Protein AF-A0A2K3KEX7-F1 (afdb_monomer_lite)

Sequence (68 aa):
KRQPIAFFNKALSDGNLAKSVYEKELMALVLCIQHWRHYLLGKQFTVFTDHKSLKHFLQQRVTSPDQQ

Radius of gyration: 13.67 Å; chains: 1; bounding box: 31×29×37 Å

Structure (mmCIF, N/CA/C/O backbone):
data_AF-A0A2K3KEX7-F1
#
_entry.id   AF-A0A2K3KEX7-F1
#
loop_
_atom_site.group_PDB
_atom_site.id
_atom_site.type_symbol
_atom_site.label_atom_id
_atom_site.label_alt_id
_atom_site.label_comp_id
_atom_site.label_asym_id
_atom_site.label_entity_id
_atom_site.label_seq_id
_atom_site.pdbx_PDB_ins_code
_atom_site.Cartn_x
_atom_site.Cartn_y
_atom_site.Cartn_z
_atom_site.occupancy
_atom_site.B_iso_or_equiv
_atom_site.auth_seq_id
_atom_site.auth_comp_id
_atom_site.auth_asym_id
_atom_site.auth_atom_id
_atom_site.pdbx_PDB_model_num
ATOM 1 N N . LYS A 1 1 ? -4.021 -14.142 18.679 1.00 59.25 1 LYS A N 1
ATOM 2 C CA . LYS A 1 1 ? -4.001 -14.859 17.377 1.00 59.25 1 LYS A CA 1
ATOM 3 C C . LYS A 1 1 ? -4.238 -13.832 16.273 1.00 59.25 1 LYS A C 1
ATOM 5 O O . LYS A 1 1 ? -5.176 -13.063 16.418 1.00 59.25 1 LYS A O 1
ATOM 10 N N . ARG A 1 2 ? -3.397 -13.755 15.233 1.00 79.19 2 ARG A N 1
ATOM 11 C CA . ARG A 1 2 ? -3.681 -12.919 14.051 1.00 79.19 2 ARG A CA 1
ATOM 12 C C . ARG A 1 2 ? -4.544 -13.751 13.105 1.00 79.19 2 ARG A C 1
ATOM 14 O O . ARG A 1 2 ? -4.056 -14.745 12.583 1.00 79.19 2 ARG A O 1
ATOM 21 N N . GLN A 1 3 ? -5.821 -13.407 12.972 1.00 88.88 3 GLN A N 1
ATOM 22 C CA . GLN A 1 3 ? -6.722 -14.055 12.021 1.00 88.88 3 GLN A CA 1
ATOM 23 C C . GLN A 1 3 ? -6.841 -13.159 10.783 1.00 88.88 3 GLN A C 1
ATOM 25 O O . GLN A 1 3 ? -7.246 -12.004 10.928 1.00 88.88 3 GLN A O 1
ATOM 30 N N . PRO A 1 4 ? -6.437 -13.637 9.594 1.00 89.38 4 PRO A N 1
ATOM 31 C CA . PRO A 1 4 ? -6.613 -12.877 8.366 1.00 89.38 4 PRO A CA 1
ATOM 32 C C . PRO A 1 4 ? -8.108 -12.761 8.048 1.00 89.38 4 PRO A C 1
ATOM 34 O O . PRO A 1 4 ? -8.840 -13.742 8.143 1.00 89.38 4 PRO A O 1
ATOM 37 N N . ILE A 1 5 ? -8.553 -11.555 7.689 1.00 89.38 5 ILE A N 1
ATOM 38 C CA . ILE A 1 5 ? -9.953 -11.281 7.324 1.00 89.38 5 ILE A CA 1
ATOM 39 C C . ILE A 1 5 ? -10.194 -11.653 5.860 1.00 89.38 5 ILE A C 1
ATOM 41 O O . ILE A 1 5 ? -11.209 -12.258 5.532 1.00 89.38 5 ILE A O 1
ATOM 45 N N . ALA A 1 6 ? -9.251 -11.301 4.985 1.00 90.75 6 ALA A N 1
ATOM 46 C CA . ALA A 1 6 ? -9.306 -11.604 3.566 1.00 90.75 6 ALA A CA 1
ATOM 47 C C . ALA A 1 6 ? -7.912 -11.530 2.928 1.00 90.75 6 ALA A C 1
ATOM 49 O O . ALA A 1 6 ? -6.992 -10.923 3.482 1.00 90.75 6 ALA A O 1
ATOM 50 N N . PHE A 1 7 ? -7.785 -12.133 1.747 1.00 90.31 7 PHE A N 1
ATOM 51 C CA . PHE A 1 7 ? -6.582 -12.108 0.921 1.00 90.31 7 PHE A CA 1
ATOM 52 C C . PHE A 1 7 ? -6.918 -11.517 -0.445 1.00 90.31 7 PHE A C 1
ATOM 54 O O . PHE A 1 7 ? -7.996 -11.7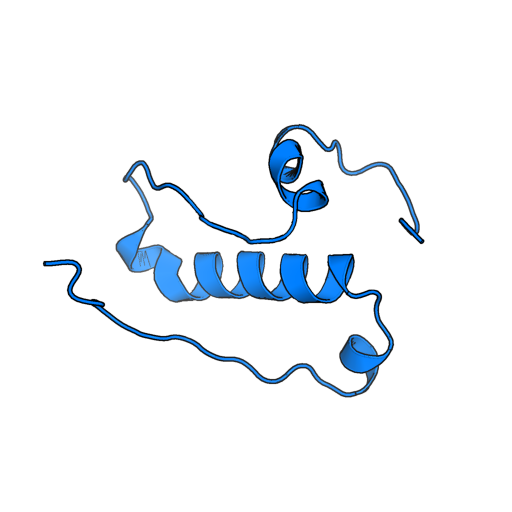60 -0.981 1.00 90.31 7 PHE A O 1
ATOM 61 N N . PHE A 1 8 ? -5.988 -10.755 -1.011 1.00 90.56 8 PHE A N 1
ATOM 62 C CA . PHE A 1 8 ? -6.113 -10.189 -2.348 1.00 90.56 8 PHE A CA 1
ATOM 63 C C . PHE A 1 8 ? -4.828 -10.457 -3.126 1.00 90.56 8 PHE A C 1
ATOM 65 O O . PHE A 1 8 ? -3.732 -10.274 -2.601 1.00 90.56 8 PHE A O 1
ATOM 72 N N . ASN A 1 9 ? -4.975 -10.892 -4.373 1.00 89.12 9 ASN A N 1
ATOM 73 C CA . ASN A 1 9 ? -3.881 -11.081 -5.314 1.00 89.12 9 ASN A CA 1
ATOM 74 C C . ASN A 1 9 ? -4.348 -10.602 -6.693 1.00 89.12 9 ASN A C 1
ATOM 76 O O . ASN A 1 9 ? -5.491 -10.847 -7.083 1.00 89.12 9 ASN A O 1
ATOM 80 N N . LYS A 1 10 ? -3.466 -9.926 -7.429 1.00 86.56 10 LYS A N 1
ATOM 81 C CA . LYS A 1 10 ? -3.706 -9.498 -8.803 1.00 86.56 10 LYS A CA 1
ATOM 82 C C . LYS A 1 10 ? -2.445 -9.714 -9.632 1.00 86.56 10 LYS A C 1
ATOM 84 O O . LYS A 1 10 ? -1.395 -9.163 -9.317 1.00 86.56 10 LYS A O 1
ATOM 89 N N . ALA A 1 11 ? -2.580 -10.484 -10.711 1.00 85.38 11 ALA A N 1
ATOM 90 C CA . ALA A 1 11 ? -1.505 -10.681 -11.673 1.00 85.38 11 ALA A CA 1
ATOM 91 C C . ALA A 1 11 ? -1.175 -9.363 -12.393 1.00 85.38 11 ALA A C 1
ATOM 93 O O . ALA A 1 11 ? -2.073 -8.609 -12.784 1.00 85.38 11 ALA A O 1
ATOM 94 N N . LEU A 1 12 ? 0.118 -9.091 -12.561 1.00 80.38 12 LEU A N 1
ATOM 95 C CA . LEU A 1 12 ? 0.608 -7.973 -13.360 1.00 80.38 12 LEU A CA 1
ATOM 96 C C . LEU A 1 12 ? 0.657 -8.392 -14.834 1.00 80.38 12 LEU A C 1
ATOM 98 O O . LEU A 1 12 ? 1.135 -9.476 -15.149 1.00 80.38 12 LEU A O 1
ATOM 102 N N . SER A 1 13 ? 0.161 -7.538 -15.729 1.00 80.19 13 SER A N 1
ATOM 103 C CA . SER A 1 13 ? 0.273 -7.730 -17.184 1.00 80.19 13 SER A CA 1
ATOM 104 C C . SER A 1 13 ? 1.735 -7.665 -17.642 1.00 80.19 13 SER A C 1
ATOM 106 O O . SER A 1 13 ? 2.537 -7.003 -16.985 1.00 80.19 13 SER A O 1
ATOM 108 N N . ASP A 1 14 ? 2.073 -8.262 -18.788 1.00 71.69 14 ASP A N 1
ATOM 109 C CA . ASP A 1 14 ? 3.458 -8.380 -19.281 1.00 71.69 14 ASP A CA 1
ATOM 110 C C . ASP A 1 14 ? 4.224 -7.046 -19.329 1.00 71.69 14 ASP A C 1
ATOM 112 O O . ASP A 1 14 ? 5.377 -6.971 -18.908 1.00 71.69 14 ASP A O 1
ATOM 116 N N . GLY A 1 15 ? 3.565 -5.949 -19.719 1.00 69.44 15 GLY A N 1
ATOM 117 C CA . GLY A 1 15 ? 4.173 -4.608 -19.717 1.00 69.44 15 GLY A CA 1
ATOM 118 C C . GLY A 1 15 ? 4.532 -4.075 -18.321 1.00 69.44 15 GLY A C 1
ATOM 119 O O . GLY A 1 15 ? 5.454 -3.281 -18.173 1.00 69.44 15 GLY A O 1
ATOM 120 N N . ASN A 1 16 ? 3.848 -4.546 -17.277 1.00 67.06 16 ASN A N 1
ATOM 121 C CA . ASN A 1 16 ? 4.154 -4.221 -15.883 1.00 67.06 16 ASN A CA 1
ATOM 122 C C . ASN A 1 16 ? 5.127 -5.224 -15.249 1.00 67.06 16 ASN A C 1
ATOM 124 O O . ASN A 1 16 ? 5.661 -4.966 -14.171 1.00 67.06 16 ASN A O 1
ATOM 128 N N . LEU A 1 17 ? 5.383 -6.360 -15.903 1.00 69.25 17 LEU A N 1
ATOM 129 C CA . LEU A 1 17 ? 6.384 -7.323 -15.461 1.00 69.25 17 LEU A CA 1
ATOM 130 C C . LEU A 1 17 ? 7.811 -6.839 -15.761 1.00 69.25 17 LEU A C 1
ATOM 132 O O . LEU A 1 17 ? 8.733 -7.208 -15.040 1.00 69.25 17 LEU A O 1
ATOM 136 N N . ALA A 1 18 ? 7.993 -5.971 -16.757 1.00 74.69 18 ALA A N 1
ATOM 137 C CA . ALA A 1 18 ? 9.284 -5.349 -17.063 1.00 74.69 18 ALA A CA 1
ATOM 138 C C . ALA A 1 18 ? 9.700 -4.249 -16.062 1.00 74.69 18 ALA A C 1
ATOM 140 O O . ALA A 1 18 ? 10.847 -3.813 -16.074 1.00 74.69 18 ALA A O 1
ATOM 141 N N . LYS A 1 19 ? 8.784 -3.816 -15.186 1.00 77.69 19 LYS A N 1
ATOM 142 C CA . LYS A 1 19 ? 9.018 -2.771 -14.180 1.00 77.69 19 LYS A CA 1
ATOM 143 C C . LYS A 1 19 ? 9.953 -3.222 -13.057 1.00 77.69 19 LYS A C 1
ATOM 145 O O . LYS A 1 19 ? 10.075 -4.425 -12.776 1.00 77.69 19 LYS A O 1
ATOM 150 N N . SER A 1 20 ? 10.560 -2.251 -12.375 1.00 82.31 20 SER A N 1
ATOM 151 C CA . SER A 1 20 ? 11.421 -2.523 -11.221 1.00 82.31 20 SER A CA 1
ATOM 152 C C . SER A 1 20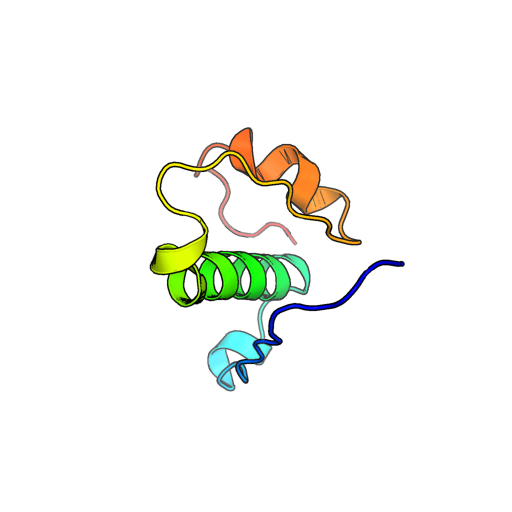 ? 10.633 -3.186 -10.081 1.00 82.31 20 SER A C 1
ATOM 154 O O . SER A 1 20 ? 9.404 -3.099 -10.002 1.00 82.31 20 SER A O 1
ATOM 156 N N . VAL A 1 21 ? 11.332 -3.881 -9.176 1.00 82.31 21 VAL A N 1
ATOM 157 C CA . VAL A 1 21 ? 10.704 -4.511 -7.995 1.00 82.31 21 VAL A CA 1
ATOM 158 C C . VAL A 1 21 ? 9.964 -3.463 -7.157 1.00 82.31 21 VAL A C 1
ATOM 160 O O . VAL A 1 21 ? 8.837 -3.697 -6.728 1.00 82.31 21 VAL A O 1
ATOM 163 N N . TYR A 1 22 ? 10.551 -2.271 -7.024 1.00 82.31 22 TYR A N 1
ATOM 164 C CA . TYR A 1 22 ? 9.936 -1.135 -6.345 1.00 82.31 22 TYR A CA 1
ATOM 165 C C . TYR A 1 22 ? 8.593 -0.734 -6.968 1.00 82.31 22 TYR A C 1
ATOM 167 O O . TYR A 1 22 ? 7.589 -0.632 -6.263 1.00 82.31 22 TYR A O 1
ATOM 175 N N . GLU A 1 23 ? 8.543 -0.545 -8.290 1.00 81.06 23 GLU A N 1
ATOM 176 C CA . GLU A 1 23 ? 7.304 -0.178 -8.979 1.00 81.06 23 GLU A CA 1
ATOM 177 C C . GLU A 1 23 ? 6.226 -1.257 -8.832 1.00 81.06 23 GLU A C 1
ATOM 179 O O . GLU A 1 23 ? 5.056 -0.939 -8.614 1.00 81.06 23 GLU A O 1
ATOM 184 N N . LYS A 1 24 ? 6.604 -2.536 -8.925 1.00 84.06 24 LYS A N 1
ATOM 185 C CA . LYS A 1 24 ? 5.669 -3.663 -8.797 1.00 84.06 24 LYS A CA 1
ATOM 186 C C . LYS A 1 24 ? 5.028 -3.718 -7.420 1.00 84.06 24 LYS A C 1
ATOM 188 O O . LYS A 1 24 ? 3.816 -3.901 -7.309 1.00 84.06 24 LYS A O 1
ATOM 193 N N . GLU A 1 25 ? 5.819 -3.541 -6.373 1.00 84.62 25 GLU A N 1
ATOM 194 C CA . GLU A 1 25 ? 5.297 -3.525 -5.012 1.00 84.62 25 GLU A CA 1
ATOM 195 C C . GLU A 1 25 ? 4.465 -2.280 -4.721 1.00 84.62 25 GLU A C 1
ATOM 197 O O . GLU A 1 25 ? 3.420 -2.376 -4.075 1.00 84.62 25 GLU A O 1
ATOM 202 N N . LEU A 1 26 ? 4.870 -1.121 -5.246 1.00 84.38 26 LEU A N 1
ATOM 203 C CA . LEU A 1 26 ? 4.067 0.091 -5.162 1.00 84.38 26 LEU A CA 1
ATOM 204 C C . LEU A 1 26 ? 2.700 -0.115 -5.828 1.00 84.38 26 LEU A C 1
ATOM 206 O O . LEU A 1 26 ? 1.662 0.215 -5.251 1.00 84.38 26 LEU A O 1
ATOM 210 N N . MET A 1 27 ? 2.682 -0.710 -7.021 1.00 86.12 27 MET A N 1
ATOM 211 C CA . MET A 1 27 ? 1.444 -1.071 -7.705 1.00 86.12 27 MET A CA 1
ATOM 212 C C . MET A 1 27 ? 0.601 -2.031 -6.867 1.00 86.12 27 MET A C 1
ATOM 214 O O . MET A 1 27 ? -0.600 -1.805 -6.720 1.00 86.12 27 MET A O 1
ATOM 218 N N . ALA A 1 28 ? 1.207 -3.070 -6.285 1.00 87.38 28 ALA A N 1
ATOM 219 C CA . ALA A 1 28 ? 0.504 -4.007 -5.414 1.00 87.38 28 ALA A CA 1
ATOM 220 C C . ALA A 1 28 ? -0.139 -3.288 -4.214 1.00 87.38 28 ALA A C 1
ATOM 222 O O . ALA A 1 28 ? -1.308 -3.526 -3.909 1.00 87.38 28 ALA A O 1
ATOM 223 N N . LEU A 1 29 ? 0.573 -2.350 -3.586 1.00 87.19 29 LEU A N 1
ATOM 224 C CA . LEU A 1 29 ? 0.076 -1.556 -2.463 1.00 87.19 29 LEU A CA 1
ATOM 225 C C . LEU A 1 29 ? -1.113 -0.673 -2.872 1.00 87.19 29 LEU A C 1
ATOM 227 O O . LEU A 1 29 ? -2.151 -0.692 -2.207 1.00 87.19 29 LEU A O 1
ATOM 231 N N . VAL A 1 30 ? -1.002 0.052 -3.990 1.00 87.75 30 VAL A N 1
ATOM 232 C CA . VAL A 1 30 ? -2.092 0.887 -4.524 1.00 87.75 30 VAL A CA 1
ATOM 233 C C . VAL A 1 30 ? -3.320 0.037 -4.859 1.00 87.75 30 VAL A C 1
ATOM 235 O O . VAL A 1 30 ? -4.437 0.392 -4.479 1.00 87.75 30 VAL A O 1
ATOM 238 N N . LEU A 1 31 ? -3.125 -1.108 -5.516 1.00 90.62 31 LEU A N 1
ATOM 239 C CA . LEU A 1 31 ? -4.201 -2.032 -5.877 1.00 90.62 31 LEU A CA 1
ATOM 240 C C . LEU A 1 31 ? -4.896 -2.613 -4.640 1.00 90.62 31 LEU A C 1
ATOM 242 O O . LEU A 1 31 ? -6.125 -2.658 -4.605 1.00 90.62 31 LEU A O 1
ATOM 246 N N . CYS A 1 32 ? -4.138 -2.998 -3.611 1.00 91.00 32 CYS A N 1
ATOM 247 C CA . CYS A 1 32 ? -4.684 -3.454 -2.333 1.00 91.00 32 CYS A CA 1
ATOM 248 C C . CYS A 1 32 ? -5.545 -2.374 -1.667 1.00 91.00 32 CYS A C 1
ATOM 250 O O . CYS A 1 32 ? -6.661 -2.661 -1.239 1.00 91.00 32 CYS A O 1
ATOM 252 N N . ILE A 1 33 ? -5.067 -1.127 -1.599 1.00 89.38 33 ILE A N 1
ATOM 253 C CA . ILE A 1 33 ? -5.821 -0.026 -0.978 1.00 89.38 33 ILE A CA 1
ATOM 254 C C . ILE A 1 33 ? -7.092 0.290 -1.773 1.00 89.38 33 ILE A C 1
ATOM 256 O O . ILE A 1 33 ? -8.139 0.539 -1.177 1.00 89.38 33 ILE A O 1
ATOM 260 N N . GLN A 1 34 ? -7.029 0.261 -3.106 1.00 91.38 34 GLN A N 1
ATOM 261 C CA . GLN A 1 34 ? -8.206 0.455 -3.954 1.00 91.38 34 GLN A CA 1
ATOM 262 C C . GLN A 1 34 ? -9.234 -0.664 -3.762 1.00 91.38 34 GLN A C 1
ATOM 264 O O . GLN A 1 34 ? -10.415 -0.375 -3.576 1.00 91.38 34 GLN A O 1
ATOM 269 N N . HIS A 1 35 ? -8.792 -1.925 -3.755 1.00 93.38 35 HIS A N 1
ATOM 270 C CA . HIS A 1 35 ? -9.667 -3.079 -3.560 1.00 93.38 35 HIS A CA 1
ATOM 271 C C . HIS A 1 35 ? -10.346 -3.038 -2.185 1.00 93.38 35 HIS A C 1
ATOM 273 O O . HIS A 1 35 ? -11.568 -3.146 -2.082 1.00 93.38 35 HIS A O 1
ATOM 279 N N . TRP A 1 36 ? -9.573 -2.771 -1.131 1.00 93.44 36 TRP 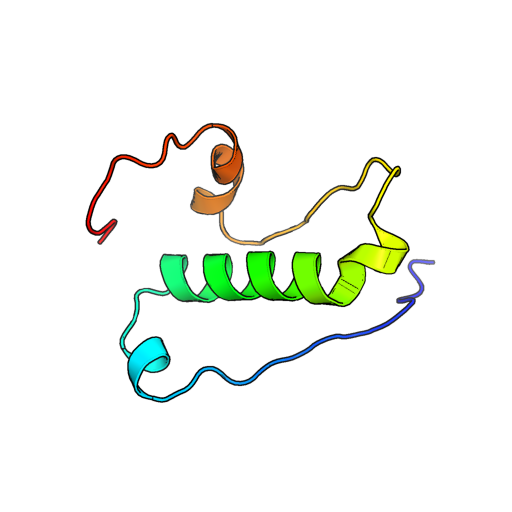A N 1
ATOM 280 C CA . TRP A 1 36 ? -10.062 -2.713 0.246 1.00 93.44 36 TRP A CA 1
ATOM 281 C C . TRP A 1 36 ? -10.559 -1.328 0.669 1.00 93.44 36 TRP A C 1
ATOM 283 O O . TRP A 1 36 ? -10.770 -1.096 1.859 1.00 93.44 36 TRP A O 1
ATOM 293 N N . ARG A 1 37 ? -10.805 -0.402 -0.271 1.00 92.00 37 ARG A N 1
ATOM 294 C CA . ARG A 1 37 ? -11.261 0.963 0.043 1.00 92.00 37 ARG A CA 1
ATOM 295 C C . ARG A 1 37 ? -12.477 0.960 0.966 1.00 92.00 37 ARG A C 1
ATOM 297 O O . ARG A 1 37 ? -12.519 1.731 1.911 1.00 92.00 37 ARG A O 1
ATOM 304 N N . HIS A 1 38 ? -13.430 0.066 0.733 1.00 91.81 38 HIS A N 1
ATOM 305 C CA . HIS A 1 38 ? -14.636 -0.066 1.549 1.00 91.81 38 HIS A CA 1
ATOM 306 C C . HIS A 1 38 ? -14.367 -0.522 2.999 1.00 91.81 38 HIS A C 1
ATOM 308 O O . HIS A 1 38 ? -15.150 -0.191 3.882 1.00 91.81 38 HIS A O 1
ATOM 314 N N . TYR A 1 39 ? -13.255 -1.216 3.270 1.00 90.94 39 TYR A N 1
ATOM 315 C CA . TYR A 1 39 ? -12.824 -1.561 4.633 1.00 90.94 39 TYR A CA 1
ATOM 316 C C . TYR A 1 39 ? -11.954 -0.481 5.285 1.00 90.94 39 TYR A C 1
ATOM 318 O O . TYR A 1 39 ? -11.999 -0.311 6.505 1.00 90.94 39 TYR A O 1
ATOM 32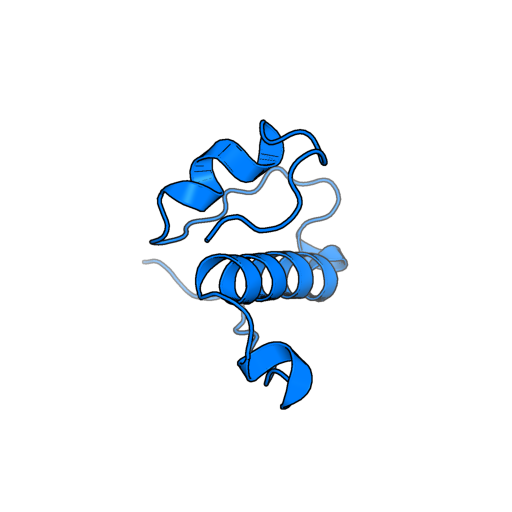6 N N . LEU A 1 40 ? -11.128 0.204 4.489 1.00 90.19 40 LEU A N 1
ATOM 327 C CA . LEU A 1 40 ? -10.101 1.133 4.971 1.00 90.19 40 LEU A CA 1
ATOM 328 C C . LEU A 1 40 ? -10.599 2.579 5.096 1.00 90.19 40 LEU A C 1
ATOM 330 O O . LEU A 1 40 ? -10.042 3.358 5.868 1.00 90.19 40 LEU A O 1
ATOM 334 N N . LEU A 1 41 ? -11.628 2.964 4.338 1.00 91.38 41 LEU A N 1
ATOM 335 C CA . LEU A 1 41 ? -12.130 4.335 4.319 1.00 91.38 41 LEU A CA 1
ATOM 336 C C . LEU A 1 41 ? -12.635 4.755 5.708 1.00 91.38 41 LEU A C 1
ATOM 338 O O . LEU A 1 41 ? -13.424 4.055 6.338 1.00 91.38 41 LEU A O 1
ATOM 342 N N . GLY A 1 42 ? -12.175 5.916 6.179 1.00 90.19 42 GLY A N 1
ATOM 343 C CA . GLY A 1 42 ? -12.559 6.466 7.483 1.00 90.19 42 GLY A CA 1
ATOM 344 C C . GLY A 1 42 ? -11.883 5.799 8.686 1.00 90.19 42 GLY A C 1
ATOM 345 O O . GLY A 1 42 ? -12.196 6.152 9.819 1.00 90.19 42 GLY A O 1
ATOM 346 N N . LYS A 1 43 ? -10.951 4.860 8.467 1.00 90.81 43 LYS A N 1
ATOM 347 C CA . LYS A 1 43 ? -10.192 4.197 9.533 1.00 90.81 43 LYS A CA 1
ATOM 348 C C . LYS A 1 43 ? -8.699 4.442 9.368 1.00 90.81 43 LYS A C 1
ATOM 350 O O . LYS A 1 43 ? -8.172 4.442 8.259 1.00 90.81 43 LYS A O 1
ATOM 355 N N . GLN A 1 44 ? -8.000 4.608 10.486 1.00 90.12 44 GLN A N 1
ATOM 356 C CA . GLN A 1 44 ? -6.544 4.574 10.487 1.00 90.12 44 GLN A CA 1
ATOM 357 C C . GLN A 1 44 ? -6.085 3.123 10.306 1.00 90.12 44 GLN A C 1
ATOM 359 O O . GLN A 1 44 ? -6.553 2.227 11.007 1.00 90.12 44 GLN A O 1
ATOM 364 N N . PHE A 1 45 ? -5.176 2.888 9.363 1.00 89.06 45 PHE A N 1
ATOM 365 C CA . PHE A 1 45 ? -4.603 1.570 9.104 1.00 89.06 45 PHE A CA 1
ATOM 366 C C . PHE A 1 45 ? -3.083 1.654 8.963 1.00 89.06 45 PHE A C 1
ATOM 368 O O . PHE A 1 45 ? -2.524 2.709 8.662 1.00 89.06 45 PHE A O 1
ATOM 375 N N . THR A 1 46 ? -2.412 0.525 9.186 1.00 88.06 46 THR A N 1
ATOM 376 C CA . THR A 1 46 ? -0.959 0.389 9.048 1.00 88.06 46 THR A CA 1
ATOM 377 C C . THR A 1 46 ? -0.660 -0.652 7.984 1.00 88.06 46 THR A C 1
ATOM 379 O O . THR A 1 46 ? -1.150 -1.778 8.059 1.00 88.06 46 THR A O 1
ATOM 382 N N . VAL A 1 47 ? 0.146 -0.272 6.996 1.00 86.00 47 VAL A N 1
ATOM 383 C CA . VAL A 1 47 ? 0.633 -1.186 5.962 1.00 86.00 47 VAL A CA 1
ATOM 384 C C . VAL A 1 47 ? 1.986 -1.733 6.400 1.00 86.00 47 VAL A C 1
ATOM 386 O O . VAL A 1 47 ? 2.884 -0.965 6.740 1.00 86.00 47 VAL A O 1
ATOM 389 N N . PHE A 1 48 ? 2.129 -3.056 6.391 1.00 85.44 48 PHE A N 1
ATOM 390 C CA . PHE A 1 48 ? 3.402 -3.734 6.610 1.00 85.44 48 PHE A CA 1
ATOM 391 C C . PHE A 1 48 ? 3.918 -4.229 5.259 1.00 85.44 48 PHE A C 1
ATOM 393 O O . PHE A 1 48 ? 3.239 -5.000 4.586 1.00 85.44 48 PHE A O 1
ATOM 400 N N . THR A 1 49 ? 5.101 -3.765 4.872 1.00 84.25 49 THR A N 1
ATOM 401 C CA . THR A 1 49 ? 5.835 -4.177 3.669 1.00 84.25 49 THR A CA 1
ATOM 402 C C . THR A 1 49 ? 7.268 -4.503 4.083 1.00 84.25 49 THR A C 1
ATOM 404 O O . THR A 1 49 ? 7.800 -3.909 5.025 1.00 84.25 49 THR A O 1
ATOM 407 N N . ASP A 1 50 ? 7.870 -5.484 3.427 1.00 79.88 50 ASP A N 1
ATOM 408 C CA . ASP A 1 50 ? 9.268 -5.886 3.577 1.00 79.88 50 ASP A CA 1
ATOM 409 C C . ASP A 1 50 ? 10.244 -4.914 2.894 1.00 79.88 50 ASP A C 1
ATOM 411 O O . ASP A 1 50 ? 11.445 -4.930 3.179 1.00 79.88 50 ASP A O 1
ATOM 415 N N . HIS A 1 51 ? 9.737 -3.991 2.076 1.00 77.00 51 HIS A N 1
ATOM 416 C CA . HIS A 1 51 ? 10.567 -3.094 1.293 1.00 77.00 51 HIS A CA 1
ATOM 417 C C . HIS A 1 51 ? 10.728 -1.723 1.951 1.00 77.00 51 HIS A C 1
ATOM 419 O O . HIS A 1 51 ? 9.818 -0.892 2.032 1.00 77.00 51 HIS A O 1
ATOM 425 N N . LYS A 1 52 ? 11.950 -1.464 2.429 1.00 71.00 52 LYS A N 1
ATOM 426 C CA . LYS A 1 52 ? 12.306 -0.237 3.161 1.00 71.00 52 LYS A CA 1
ATOM 427 C C . LYS A 1 52 ? 12.099 1.036 2.337 1.00 71.00 52 LYS A C 1
ATOM 429 O O . LYS A 1 52 ? 11.772 2.070 2.916 1.00 71.00 52 LYS A O 1
ATOM 434 N N . SER A 1 53 ? 12.237 0.961 1.015 1.00 67.38 53 SER A N 1
ATOM 435 C CA . SER A 1 53 ? 12.053 2.088 0.091 1.00 67.38 53 SER A CA 1
ATOM 436 C C . SER A 1 53 ? 10.616 2.623 0.101 1.00 67.38 53 SER A C 1
ATOM 438 O O . SER A 1 53 ? 10.401 3.822 -0.044 1.00 67.38 53 SER A O 1
ATOM 440 N N . LEU A 1 54 ? 9.625 1.765 0.376 1.00 70.50 54 LEU A N 1
ATOM 441 C CA . LEU A 1 54 ? 8.217 2.159 0.491 1.00 70.50 54 LEU A CA 1
ATOM 442 C C . LEU A 1 54 ? 7.872 2.794 1.845 1.00 70.50 54 LEU A C 1
ATOM 444 O O . LEU A 1 54 ? 6.801 3.379 2.001 1.00 70.50 54 LEU A O 1
ATOM 448 N N . LYS A 1 55 ? 8.775 2.753 2.832 1.00 70.19 55 LYS A N 1
ATOM 449 C CA . LYS A 1 55 ? 8.551 3.369 4.151 1.00 70.19 55 LYS A CA 1
ATOM 450 C C . LYS A 1 55 ? 8.382 4.888 4.060 1.00 70.19 55 LYS A C 1
ATOM 452 O O . LYS A 1 55 ? 7.632 5.475 4.835 1.00 70.19 55 LYS A O 1
ATOM 457 N N . HIS A 1 56 ? 9.059 5.507 3.097 1.00 67.62 56 HIS A N 1
ATOM 458 C CA . HIS A 1 56 ? 8.976 6.940 2.829 1.00 67.62 56 HIS A CA 1
ATOM 459 C C . HIS A 1 56 ? 7.974 7.272 1.723 1.00 67.62 56 HIS A C 1
ATOM 461 O O . HIS A 1 56 ? 7.910 8.423 1.317 1.00 67.62 56 HIS A O 1
ATOM 467 N N . PHE A 1 57 ? 7.150 6.319 1.274 1.00 70.88 57 PHE A N 1
ATOM 468 C CA . PHE A 1 57 ? 6.198 6.520 0.179 1.00 70.88 57 PHE A CA 1
ATOM 469 C C . PHE A 1 57 ? 5.307 7.758 0.372 1.00 70.88 57 PHE A C 1
ATOM 471 O O . PHE A 1 57 ? 5.173 8.570 -0.534 1.00 70.88 57 PHE A O 1
ATOM 478 N N . LEU A 1 58 ? 4.764 7.964 1.578 1.00 66.69 58 LEU A N 1
ATOM 479 C CA . LEU A 1 58 ? 3.933 9.140 1.890 1.00 66.69 58 LEU A CA 1
ATOM 480 C C . LEU A 1 58 ? 4.726 10.459 1.945 1.00 66.69 58 LEU A C 1
ATOM 482 O O . LEU A 1 58 ? 4.141 11.534 1.852 1.00 66.69 58 LEU A O 1
ATOM 486 N N . GLN A 1 59 ? 6.044 10.382 2.130 1.00 64.50 59 GLN A N 1
ATOM 487 C CA . GLN A 1 59 ? 6.962 11.526 2.135 1.00 64.50 59 GLN A CA 1
ATOM 488 C C . GLN A 1 59 ? 7.581 11.772 0.751 1.00 64.50 59 GLN A C 1
ATOM 490 O O . GLN A 1 59 ? 8.111 12.853 0.491 1.00 64.50 59 GLN A O 1
ATOM 495 N N . GLN A 1 60 ? 7.509 10.782 -0.137 1.00 62.28 60 GLN A N 1
ATOM 496 C CA . GLN A 1 60 ? 8.042 10.830 -1.482 1.00 62.28 60 GLN A CA 1
ATOM 497 C C . GLN A 1 60 ? 7.104 11.691 -2.333 1.00 62.28 60 GLN A C 1
ATOM 499 O O . GLN A 1 60 ? 6.065 11.244 -2.815 1.00 62.28 60 GLN A O 1
ATOM 504 N N . ARG A 1 61 ? 7.442 12.978 -2.484 1.00 53.44 61 ARG A N 1
ATOM 505 C CA . ARG A 1 61 ? 6.787 13.838 -3.478 1.00 53.44 61 ARG A CA 1
ATOM 506 C C . ARG A 1 61 ? 6.910 13.168 -4.845 1.00 53.44 61 ARG A C 1
ATOM 508 O O . ARG A 1 61 ? 7.973 12.641 -5.168 1.00 53.44 61 ARG A O 1
ATOM 515 N N . VAL A 1 62 ? 5.827 13.206 -5.622 1.00 55.75 62 VAL A N 1
ATOM 516 C CA . VAL A 1 62 ? 5.725 12.717 -7.008 1.00 55.75 62 VAL A CA 1
ATOM 517 C C . VAL A 1 62 ? 6.667 13.531 -7.905 1.00 55.75 62 VAL A C 1
ATOM 519 O O . VAL A 1 62 ? 6.255 14.408 -8.650 1.00 55.75 62 VAL A O 1
ATOM 522 N N . THR A 1 63 ? 7.961 13.301 -7.758 1.00 51.16 63 THR A N 1
ATOM 523 C CA . THR A 1 63 ? 9.049 13.951 -8.484 1.00 51.16 63 THR A CA 1
ATOM 524 C C . THR A 1 63 ? 10.239 13.016 -8.390 1.00 51.16 63 THR A C 1
ATOM 526 O O . THR A 1 63 ? 11.132 13.235 -7.581 1.00 51.16 63 THR A O 1
ATOM 529 N N . SER A 1 64 ? 10.215 11.928 -9.153 1.00 45.03 64 SER A N 1
ATOM 530 C CA . SER A 1 64 ? 11.418 11.297 -9.707 1.00 45.03 64 SER A CA 1
ATOM 531 C C . SER A 1 64 ? 10.981 10.331 -10.815 1.00 45.03 64 SER A C 1
ATOM 533 O O . SER A 1 64 ? 10.221 9.406 -10.519 1.00 45.03 64 SER A O 1
ATOM 535 N N . PRO A 1 65 ? 11.388 10.556 -12.076 1.00 47.88 65 PRO A N 1
ATOM 536 C CA . PRO A 1 65 ? 11.332 9.528 -13.105 1.00 47.88 65 PRO A CA 1
ATOM 537 C C . PRO A 1 65 ? 12.359 8.454 -12.725 1.00 47.88 65 PRO A C 1
ATOM 539 O O . PRO A 1 65 ? 13.468 8.803 -12.340 1.00 47.88 65 PRO A O 1
ATOM 542 N N . ASP A 1 66 ? 11.982 7.181 -12.776 1.00 57.22 66 ASP A N 1
ATOM 543 C CA .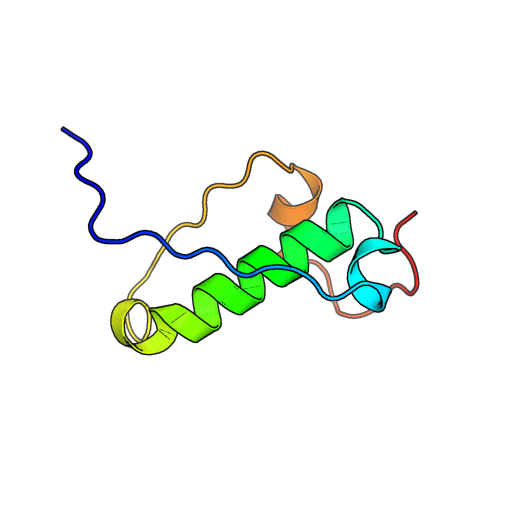 ASP A 1 66 ? 12.898 6.043 -12.627 1.00 57.22 66 ASP A CA 1
ATOM 544 C C . ASP A 1 66 ? 13.758 6.019 -11.349 1.00 57.22 66 ASP A C 1
ATOM 546 O O . ASP A 1 66 ? 14.924 6.411 -11.332 1.00 57.22 66 ASP A O 1
ATOM 550 N N . GLN A 1 67 ? 13.220 5.452 -10.265 1.00 50.69 67 GLN A N 1
ATOM 551 C CA . GLN A 1 67 ? 14.106 4.870 -9.253 1.00 50.69 67 GLN A CA 1
ATOM 552 C C . GLN A 1 67 ? 14.538 3.473 -9.714 1.00 50.69 67 GLN A C 1
ATOM 554 O O . GLN A 1 67 ? 13.768 2.512 -9.615 1.00 50.69 67 GLN A O 1
ATOM 559 N N . GLN A 1 68 ? 15.759 3.459 -10.266 1.00 41.34 68 GLN A N 1
ATOM 560 C CA . GLN A 1 68 ? 16.592 2.315 -10.658 1.00 41.34 68 GLN A CA 1
ATOM 561 C C . GLN A 1 68 ? 16.755 1.271 -9.550 1.00 41.34 68 GLN A C 1
ATOM 563 O O . GLN A 1 68 ? 16.881 1.667 -8.368 1.00 41.34 68 GLN A O 1
#

Secondary structure (DSSP, 8-state):
----------PPPHHHHTS-HHHHHHHHHHHHHHHTHHHHTTS------S-GGGGGTTT--S--S---

Foldseek 3Di:
DDDDPDDDDDDDDPVCVPDDPVSNVVVVVVVVCVVCVVVPPPDDDDDDDPDPVCVCVVVDDPDDDDPD

pLDDT: mean 78.51, std 13.53, range [41.34, 93.44]

InterPro domains:
  IPR041373 Reverse transcriptase, RNase H-like do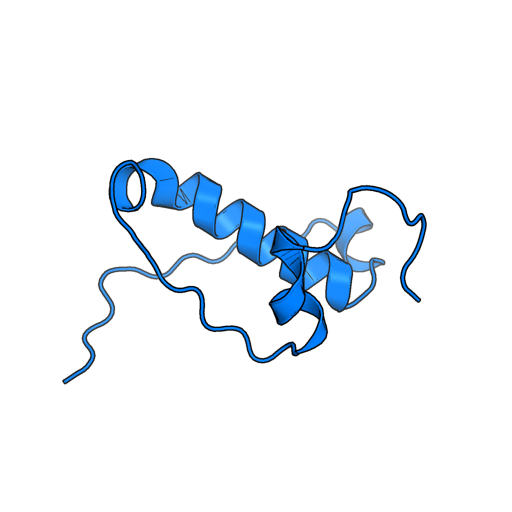main [PF17917] (2-65)
  IPR043502 DNA/RNA polymerase superfamily [SSF56672] (2-62)

Organism: Trifolium pratense (NCBI:txid57577)